Protein AF-A0A3B8IV07-F1 (afdb_monomer_lite)

Secondary structure (DSSP, 8-state):
-EEEEEEEE-SSSSTTHHHHHHHHHHHHHHHHHTT--EEEEE--SHHHHHHHHHHHHHTTEEEEEEEEES-EETTEEEEE-SSSEEE--HHHHHT----B-TT---

pLDDT: mean 94.33, std 5.31, range [56.97, 98.56]

Sequence (106 aa):
MTSIILIVYTTQYRKGGAQFRQVAETLAREKRSLGMAVRCVAVERKIALQTLLKQLKGDGQLLAEFHFVGHAGIYGPMWGSTEYPEQFSPYELRQLEFPWAIEAKA

Foldseek 3Di:
DAEAAEEEEEQAEDPCSVVLLVVQVVVQVVCVVVVGHYDYDYDAAPVSVLVVQVVCVVVVYAYQYYHYRDDADPQGDWHHHPVDIDDDDPVRVVVRDHRHDPNHDD

Radius of gyration: 13.69 Å; chains: 1; bounding box: 35×25×32 Å

Structure (mmCIF, N/CA/C/O backbone):
data_AF-A0A3B8IV07-F1
#
_entry.id   AF-A0A3B8IV07-F1
#
loop_
_atom_site.group_PDB
_atom_site.id
_atom_site.type_symbol
_atom_site.label_atom_id
_atom_site.label_alt_id
_atom_site.label_comp_id
_atom_site.label_asym_id
_atom_site.label_entity_id
_atom_site.label_seq_id
_atom_site.pdbx_PDB_ins_code
_atom_site.Cartn_x
_atom_site.Cartn_y
_atom_site.Cartn_z
_atom_site.occupancy
_atom_site.B_iso_or_equiv
_atom_site.auth_seq_id
_atom_site.auth_comp_id
_atom_site.auth_asym_id
_atom_site.auth_atom_id
_atom_site.pdbx_PDB_model_num
ATOM 1 N N . MET A 1 1 ? -16.320 8.989 11.593 1.00 75.25 1 MET A N 1
ATOM 2 C CA . MET A 1 1 ? -15.132 8.272 11.092 1.00 75.25 1 MET A CA 1
ATOM 3 C C . MET A 1 1 ? -15.603 6.955 10.520 1.00 75.25 1 MET A C 1
ATOM 5 O O . MET A 1 1 ? -16.453 6.329 11.142 1.00 75.25 1 MET A O 1
ATOM 9 N N . THR A 1 2 ? -15.110 6.578 9.344 1.00 89.81 2 THR A N 1
ATOM 10 C CA . THR A 1 2 ? -15.548 5.359 8.645 1.00 89.81 2 THR A CA 1
ATOM 11 C C . THR A 1 2 ? -14.367 4.412 8.514 1.00 89.81 2 THR A C 1
ATOM 13 O O . THR A 1 2 ? -13.350 4.800 7.937 1.00 89.81 2 THR A O 1
ATOM 16 N N . SER A 1 3 ? -14.500 3.192 9.031 1.00 94.62 3 SER A N 1
ATOM 17 C CA . SER A 1 3 ? -13.483 2.151 8.883 1.00 94.62 3 SER A CA 1
ATOM 18 C C . SER A 1 3 ? -13.551 1.534 7.486 1.00 94.62 3 SER A C 1
ATOM 20 O O . SER A 1 3 ? -14.627 1.168 7.008 1.00 94.62 3 SER A O 1
ATOM 22 N N . ILE A 1 4 ? -12.405 1.434 6.819 1.00 96.75 4 ILE A N 1
ATOM 23 C CA . ILE A 1 4 ? -12.274 0.894 5.466 1.00 96.75 4 ILE A CA 1
ATOM 24 C C . ILE A 1 4 ? -11.120 -0.105 5.379 1.00 96.75 4 ILE A C 1
ATOM 26 O O . ILE A 1 4 ? -10.163 -0.058 6.148 1.00 96.75 4 ILE A O 1
ATOM 30 N N . ILE A 1 5 ? -11.177 -0.970 4.375 1.00 97.44 5 ILE A N 1
ATOM 31 C CA . ILE A 1 5 ? -10.057 -1.801 3.941 1.00 97.44 5 ILE A CA 1
ATOM 32 C C . ILE A 1 5 ? -9.408 -1.133 2.735 1.00 97.44 5 ILE A C 1
ATOM 34 O O . ILE A 1 5 ? -10.078 -0.869 1.730 1.00 97.44 5 ILE A O 1
ATOM 38 N N . LEU A 1 6 ? -8.104 -0.875 2.820 1.00 97.62 6 LEU A N 1
ATOM 39 C CA . LEU A 1 6 ? -7.324 -0.351 1.706 1.00 97.62 6 LEU A CA 1
ATOM 40 C C . LEU A 1 6 ? -6.538 -1.482 1.043 1.00 97.62 6 LEU A C 1
ATOM 42 O O . LEU A 1 6 ? -5.686 -2.104 1.666 1.00 97.62 6 LEU A O 1
ATOM 46 N N . ILE A 1 7 ? -6.799 -1.713 -0.240 1.00 98.19 7 ILE A N 1
ATOM 47 C CA . ILE A 1 7 ? -6.043 -2.641 -1.082 1.00 98.19 7 ILE A CA 1
ATOM 48 C C . ILE A 1 7 ? -5.328 -1.812 -2.142 1.00 98.19 7 ILE A C 1
ATOM 50 O O . ILE A 1 7 ? -5.965 -1.129 -2.948 1.00 98.19 7 ILE A O 1
ATOM 54 N N . VAL A 1 8 ? -4.002 -1.864 -2.149 1.00 97.56 8 VAL A N 1
ATOM 55 C CA . VAL A 1 8 ? -3.175 -1.205 -3.158 1.00 97.56 8 VAL A CA 1
ATOM 56 C C . VAL A 1 8 ? -2.440 -2.241 -3.993 1.00 97.56 8 VAL A C 1
ATOM 58 O O . VAL A 1 8 ? -2.009 -3.275 -3.486 1.00 97.56 8 VAL A O 1
ATOM 61 N N . TYR A 1 9 ? -2.278 -1.961 -5.279 1.00 97.31 9 TYR A N 1
ATOM 62 C CA . TYR A 1 9 ? -1.483 -2.791 -6.178 1.00 97.31 9 TYR A CA 1
ATOM 63 C C . TYR A 1 9 ? -0.643 -1.931 -7.115 1.00 97.31 9 TYR A C 1
ATOM 65 O O . TYR A 1 9 ? -0.998 -0.788 -7.384 1.00 97.31 9 TYR A O 1
ATOM 73 N N . THR A 1 10 ? 0.458 -2.479 -7.623 1.00 95.38 10 THR A N 1
ATOM 74 C CA . THR A 1 10 ? 1.273 -1.835 -8.667 1.00 95.38 10 THR A CA 1
ATOM 75 C C . THR A 1 10 ? 1.216 -2.644 -9.953 1.00 95.38 10 THR A C 1
ATOM 77 O O . THR A 1 10 ? 1.137 -3.875 -9.935 1.00 95.38 10 THR A O 1
ATOM 80 N N . THR A 1 11 ? 1.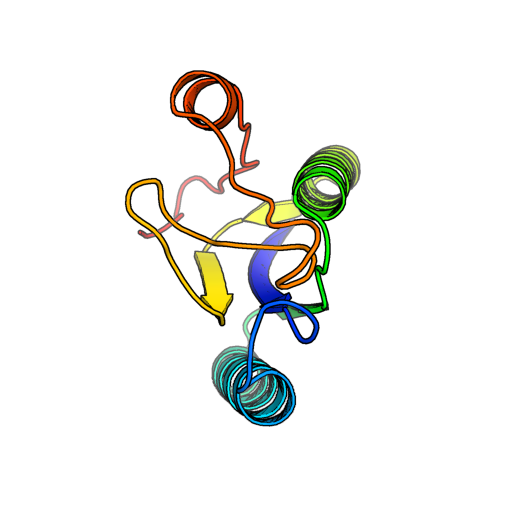255 -1.946 -11.082 1.00 93.94 11 THR A N 1
ATOM 81 C CA . THR A 1 11 ? 1.313 -2.542 -12.415 1.00 93.94 11 THR A CA 1
ATOM 82 C C . THR A 1 11 ? 2.636 -2.288 -13.135 1.00 93.94 11 THR A C 1
ATOM 84 O O . THR A 1 11 ? 2.916 -2.974 -14.117 1.00 93.94 11 THR A O 1
ATOM 87 N N . GLN A 1 12 ? 3.455 -1.348 -12.649 1.00 91.12 12 GLN A N 1
ATOM 88 C CA . GLN A 1 12 ? 4.649 -0.872 -13.356 1.00 91.12 12 GLN A CA 1
ATOM 89 C C . GLN A 1 12 ? 5.958 -1.536 -12.909 1.00 91.12 12 GLN A C 1
ATOM 91 O O . GLN A 1 12 ? 6.896 -1.648 -13.705 1.00 91.12 12 GLN A O 1
ATOM 96 N N . TYR A 1 13 ? 6.045 -2.005 -11.662 1.00 88.25 13 TYR A N 1
ATOM 97 C CA . TYR A 1 13 ? 7.288 -2.582 -11.165 1.00 88.25 13 TYR A CA 1
ATOM 98 C C . TYR A 1 13 ? 7.418 -4.061 -11.551 1.00 88.25 13 TYR A C 1
ATOM 100 O O . TYR A 1 13 ? 6.710 -4.916 -11.018 1.00 88.25 13 TYR A O 1
ATOM 108 N N . ARG A 1 14 ? 8.382 -4.367 -12.434 1.00 89.81 14 ARG A N 1
ATOM 109 C CA . ARG A 1 14 ? 8.660 -5.715 -12.978 1.00 89.81 14 ARG A CA 1
ATOM 110 C C . ARG A 1 14 ? 7.441 -6.353 -13.674 1.00 89.81 14 ARG A C 1
ATOM 112 O O . ARG A 1 14 ? 6.388 -5.755 -13.861 1.00 89.81 14 ARG A O 1
ATOM 119 N N . LYS A 1 15 ? 7.608 -7.601 -14.125 1.00 86.38 15 LYS A N 1
ATOM 120 C CA . LYS A 1 15 ? 6.520 -8.415 -14.691 1.00 86.38 15 LYS A CA 1
ATOM 121 C C . LYS A 1 15 ? 5.507 -8.778 -13.599 1.00 86.38 15 LYS A C 1
ATOM 123 O O . LYS A 1 15 ? 5.877 -8.888 -12.433 1.00 86.38 15 LYS A O 1
ATOM 128 N N . GLY A 1 16 ? 4.259 -9.034 -13.985 1.00 84.25 16 GLY A N 1
ATOM 129 C CA . GLY A 1 16 ? 3.206 -9.484 -13.063 1.00 84.25 16 GLY A CA 1
ATOM 130 C C . GLY A 1 16 ? 2.093 -8.465 -12.803 1.00 84.25 16 GLY A C 1
ATOM 131 O O . GLY A 1 16 ? 1.101 -8.812 -12.173 1.00 84.25 16 GLY A O 1
ATOM 13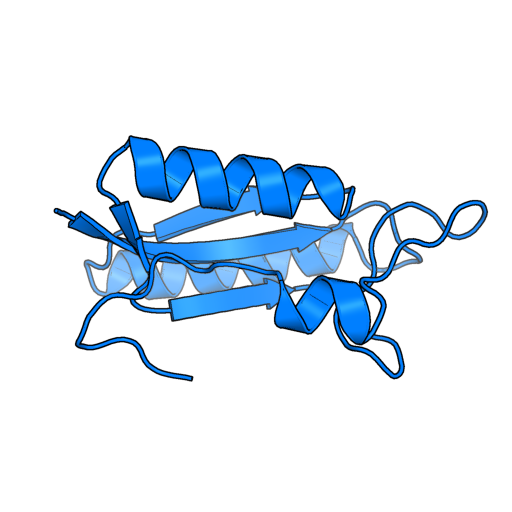2 N N . GLY A 1 17 ? 2.213 -7.230 -13.307 1.00 85.06 17 GLY A N 1
ATOM 133 C CA . GLY A 1 17 ? 1.255 -6.151 -13.036 1.00 85.06 17 GLY A CA 1
ATOM 134 C C . GLY A 1 17 ? -0.208 -6.493 -13.344 1.00 85.06 17 GLY A C 1
ATOM 135 O O . GLY A 1 17 ? -1.095 -6.224 -12.535 1.00 85.06 17 GLY A O 1
ATOM 136 N N . ALA A 1 18 ? -0.468 -7.147 -14.480 1.00 88.06 18 ALA A N 1
ATOM 137 C CA . ALA A 1 18 ? -1.818 -7.581 -14.844 1.0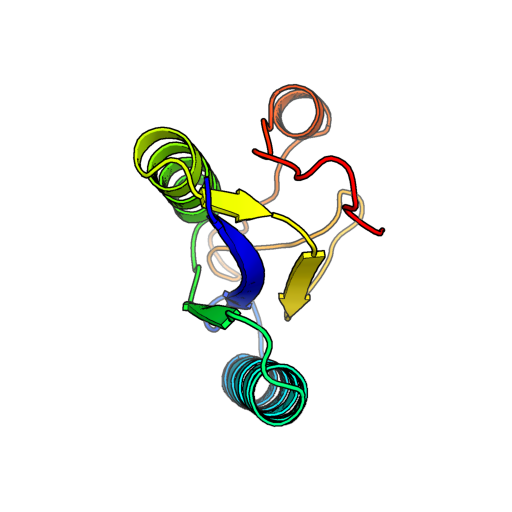0 88.06 18 ALA A CA 1
ATOM 138 C C . ALA A 1 18 ? -2.381 -8.613 -13.850 1.00 88.06 18 ALA A C 1
ATOM 140 O O . ALA A 1 18 ? -3.548 -8.531 -13.470 1.00 88.06 18 ALA A O 1
ATOM 141 N N . GLN A 1 19 ? -1.549 -9.549 -13.386 1.00 94.88 19 GLN A N 1
ATOM 142 C CA . GLN A 1 19 ? -1.922 -10.539 -12.379 1.00 94.88 19 GLN A CA 1
ATOM 143 C C . GLN A 1 19 ? -2.155 -9.887 -11.010 1.00 94.88 19 GLN A C 1
ATOM 145 O O . GLN A 1 19 ? -3.138 -10.206 -10.348 1.00 94.88 19 GLN A O 1
ATOM 150 N N . PHE A 1 20 ? -1.315 -8.930 -10.598 1.00 96.06 20 PHE A N 1
ATOM 151 C CA . PHE A 1 20 ? -1.490 -8.211 -9.331 1.00 96.06 20 PHE A CA 1
ATOM 152 C C . PHE A 1 20 ? -2.804 -7.440 -9.281 1.00 96.06 20 PHE A C 1
ATOM 154 O O . PHE A 1 20 ? -3.514 -7.505 -8.279 1.00 96.06 20 PHE A O 1
ATOM 161 N N . ARG A 1 21 ? -3.180 -6.786 -10.386 1.00 96.75 21 ARG A N 1
ATOM 162 C CA . ARG A 1 21 ? -4.495 -6.155 -10.509 1.00 96.75 21 ARG A CA 1
ATOM 163 C C . ARG A 1 21 ? -5.628 -7.164 -10.309 1.00 96.75 21 ARG A C 1
ATOM 165 O O . ARG A 1 21 ? -6.533 -6.901 -9.526 1.00 96.75 21 ARG A O 1
ATOM 172 N N . GLN A 1 22 ? -5.571 -8.318 -10.975 1.00 97.31 22 GLN A N 1
ATOM 173 C CA . GLN A 1 22 ? -6.607 -9.351 -10.848 1.00 97.31 22 GLN A CA 1
ATOM 174 C C . GLN A 1 22 ? -6.720 -9.892 -9.418 1.00 97.31 22 GLN A C 1
ATOM 176 O O . GLN A 1 22 ? -7.831 -10.074 -8.916 1.00 97.31 22 GLN A O 1
ATOM 181 N N . VAL A 1 23 ? -5.589 -10.118 -8.746 1.00 97.75 23 VAL A N 1
ATOM 182 C CA . VAL A 1 23 ? -5.553 -10.552 -7.342 1.00 97.75 23 VAL A CA 1
ATOM 183 C C . VAL A 1 23 ? -6.169 -9.486 -6.436 1.00 97.75 23 VAL A C 1
ATOM 185 O O . VAL A 1 23 ? -7.060 -9.799 -5.650 1.00 97.75 23 VAL A O 1
ATOM 188 N N . ALA A 1 24 ? -5.766 -8.221 -6.585 1.00 98.12 24 ALA A N 1
ATOM 189 C CA . ALA A 1 24 ? -6.298 -7.116 -5.791 1.00 98.12 24 ALA A CA 1
ATOM 190 C C . ALA A 1 24 ? -7.809 -6.922 -5.997 1.00 98.12 24 ALA A C 1
ATOM 192 O O . ALA A 1 24 ? -8.553 -6.762 -5.031 1.00 98.12 24 ALA A O 1
ATOM 193 N N . GLU A 1 25 ? -8.284 -6.992 -7.243 1.00 98.12 25 GLU A N 1
ATOM 194 C CA . GLU A 1 25 ? -9.710 -6.908 -7.565 1.00 98.12 25 GLU A CA 1
ATOM 195 C C . GLU A 1 25 ? -10.498 -8.101 -7.009 1.00 98.12 25 GLU A C 1
ATOM 197 O O . GLU A 1 25 ? -11.628 -7.926 -6.550 1.00 98.12 25 GLU A O 1
ATOM 202 N N . THR A 1 26 ? -9.912 -9.301 -7.008 1.00 98.44 26 THR A N 1
ATOM 203 C CA . THR A 1 26 ? -10.534 -10.500 -6.425 1.00 98.44 26 THR A CA 1
ATOM 204 C C . THR A 1 26 ? -10.668 -10.363 -4.914 1.00 98.44 26 THR A C 1
ATOM 206 O O . THR A 1 26 ? -11.786 -10.453 -4.409 1.00 98.44 26 THR A O 1
ATOM 209 N N . LEU A 1 27 ? -9.585 -10.009 -4.218 1.00 98.12 27 LEU A N 1
ATOM 210 C CA . LEU A 1 27 ? -9.606 -9.737 -2.780 1.00 98.12 27 LEU A CA 1
ATOM 211 C C . LEU A 1 27 ? -10.618 -8.633 -2.434 1.00 98.12 27 LEU A C 1
ATOM 213 O O . LEU A 1 27 ? -11.377 -8.741 -1.471 1.00 98.12 27 LEU A O 1
ATOM 217 N N . ALA A 1 28 ? -10.685 -7.580 -3.253 1.00 98.44 28 ALA A N 1
ATOM 218 C CA . ALA A 1 28 ? -11.647 -6.507 -3.057 1.00 98.44 28 ALA A CA 1
ATOM 219 C C . ALA A 1 28 ? -13.097 -6.985 -3.203 1.00 98.44 28 ALA A C 1
ATOM 221 O O . ALA A 1 28 ? -13.956 -6.558 -2.431 1.00 98.44 28 ALA A O 1
ATOM 222 N N . ARG A 1 29 ? -13.392 -7.858 -4.176 1.00 98.56 29 ARG A N 1
ATOM 223 C CA . ARG A 1 29 ? -14.727 -8.456 -4.336 1.00 98.56 29 ARG A CA 1
ATOM 224 C C . ARG A 1 29 ? -15.096 -9.332 -3.145 1.00 98.56 29 ARG A C 1
ATOM 226 O O . ARG A 1 29 ? -16.202 -9.187 -2.634 1.00 98.56 29 ARG A O 1
ATOM 233 N N . GLU A 1 30 ? -14.182 -10.178 -2.679 1.00 98.25 30 GLU A N 1
ATOM 234 C CA . GLU A 1 30 ? -14.405 -11.043 -1.515 1.00 98.25 30 GLU A CA 1
ATOM 235 C C . GLU A 1 30 ? -14.732 -10.212 -0.272 1.00 98.25 30 GLU A C 1
ATOM 237 O O . GLU A 1 30 ? -15.781 -10.396 0.343 1.00 98.25 30 GLU A O 1
ATOM 242 N N . LYS A 1 31 ? -13.912 -9.204 0.041 1.00 97.38 31 LYS A N 1
ATOM 243 C CA . LYS A 1 31 ? -14.151 -8.321 1.190 1.00 97.38 31 LYS A CA 1
ATOM 244 C C . LYS A 1 31 ? -15.471 -7.547 1.070 1.00 97.38 31 LYS A C 1
ATOM 246 O O . LYS A 1 31 ? -16.214 -7.453 2.044 1.00 97.38 31 LYS A O 1
ATOM 251 N N . ARG A 1 32 ? -15.814 -7.053 -0.127 1.00 97.94 32 ARG A N 1
ATOM 252 C CA . ARG A 1 32 ? -17.106 -6.383 -0.380 1.00 97.94 32 ARG A CA 1
ATOM 253 C C . ARG A 1 32 ? -18.300 -7.323 -0.226 1.00 97.94 32 ARG A C 1
ATOM 255 O O . ARG A 1 32 ? -19.322 -6.889 0.294 1.00 97.94 32 ARG A O 1
ATOM 262 N N . SER A 1 33 ? -18.187 -8.592 -0.632 1.00 98.00 33 SER A N 1
ATOM 263 C CA . SER A 1 33 ? -19.271 -9.578 -0.464 1.00 98.00 33 SER A CA 1
ATOM 264 C C . SER A 1 33 ? -19.600 -9.874 1.001 1.00 98.00 33 SER A C 1
ATOM 266 O O . SER A 1 33 ? -20.721 -10.257 1.312 1.00 98.00 33 SER A O 1
ATOM 268 N N . LEU A 1 34 ? -18.654 -9.612 1.905 1.00 96.81 34 LEU A N 1
ATOM 269 C CA . LEU A 1 34 ? -18.843 -9.686 3.353 1.00 96.81 34 LEU A CA 1
ATOM 270 C C . LEU A 1 34 ? -19.390 -8.372 3.951 1.00 96.81 34 LEU A C 1
ATOM 272 O O . LEU A 1 34 ? -19.418 -8.216 5.168 1.00 96.81 34 LEU A O 1
ATOM 276 N N . GLY A 1 35 ? -19.795 -7.409 3.115 1.00 95.94 35 GLY A N 1
ATOM 277 C CA . GLY A 1 35 ? -20.357 -6.122 3.538 1.00 95.94 35 GLY A CA 1
ATOM 278 C C . GLY A 1 35 ? -19.324 -5.083 3.985 1.00 95.94 35 GLY A C 1
ATOM 279 O O . GLY A 1 35 ? -19.701 -4.042 4.519 1.00 95.94 35 GLY A O 1
ATOM 280 N N . MET A 1 36 ? -18.028 -5.330 3.777 1.00 95.81 36 MET A N 1
ATOM 281 C CA . MET A 1 36 ? -16.972 -4.406 4.199 1.00 95.81 36 MET A CA 1
ATOM 282 C C . MET A 1 36 ? -16.796 -3.246 3.210 1.00 95.81 36 MET A C 1
ATOM 284 O O . MET A 1 36 ? -16.893 -3.417 1.991 1.00 95.81 36 MET A O 1
ATOM 288 N N . ALA A 1 37 ? -16.466 -2.059 3.726 1.00 96.44 37 ALA A N 1
ATOM 289 C CA . ALA A 1 37 ? -16.100 -0.910 2.904 1.00 96.44 37 ALA A CA 1
ATOM 290 C C . ALA A 1 37 ? -14.666 -1.075 2.374 1.00 96.44 37 ALA A C 1
ATOM 292 O O . ALA A 1 37 ? -13.715 -1.125 3.151 1.00 96.44 37 ALA A O 1
ATOM 293 N N . VAL A 1 38 ? -14.496 -1.157 1.049 1.00 97.69 38 VAL A N 1
ATOM 294 C CA . VAL A 1 38 ? -13.197 -1.470 0.425 1.00 97.69 38 VAL A CA 1
ATOM 295 C C . VAL A 1 38 ? -12.807 -0.443 -0.630 1.00 97.69 38 VAL A C 1
ATOM 297 O O . VAL A 1 38 ? -13.492 -0.290 -1.651 1.00 97.69 38 VAL A O 1
ATOM 300 N N . ARG A 1 39 ? -11.632 0.166 -0.450 1.00 97.62 39 ARG A N 1
ATOM 301 C CA . ARG A 1 39 ? -10.958 0.997 -1.452 1.00 97.62 39 ARG A CA 1
ATOM 302 C C . ARG A 1 39 ? -9.837 0.182 -2.097 1.00 97.62 39 ARG A C 1
ATOM 304 O O . ARG A 1 39 ? -8.863 -0.156 -1.439 1.00 97.62 39 ARG A O 1
ATOM 311 N N . CYS A 1 40 ? -9.984 -0.138 -3.381 1.00 98.25 40 CYS A N 1
ATOM 312 C CA . CYS A 1 40 ? -8.989 -0.878 -4.161 1.00 98.25 40 CYS A CA 1
ATOM 313 C C . CYS A 1 40 ? -8.428 0.036 -5.250 1.00 98.25 40 CYS A C 1
ATOM 315 O O . CYS A 1 40 ? -9.199 0.483 -6.100 1.00 98.25 40 CYS A O 1
ATOM 317 N N . VAL A 1 41 ? -7.129 0.340 -5.223 1.00 97.81 41 VAL A N 1
ATOM 318 C CA . VAL A 1 41 ? -6.527 1.352 -6.109 1.00 97.81 41 VAL A CA 1
ATOM 319 C C . VAL A 1 41 ? -5.143 0.945 -6.610 1.00 97.81 41 VAL A C 1
ATOM 321 O O . VAL A 1 41 ? -4.355 0.346 -5.881 1.00 97.81 41 VAL A O 1
ATOM 324 N N . ALA A 1 42 ? -4.840 1.307 -7.857 1.00 97.25 42 ALA A N 1
ATOM 325 C CA . ALA A 1 42 ? -3.485 1.217 -8.385 1.00 97.25 42 ALA A CA 1
ATOM 326 C C . ALA A 1 42 ? -2.612 2.319 -7.764 1.00 97.25 42 ALA A C 1
ATOM 328 O O . ALA A 1 42 ? -3.020 3.481 -7.698 1.00 97.25 42 ALA A O 1
ATOM 329 N N . VAL A 1 43 ? -1.410 1.961 -7.324 1.00 97.19 43 VAL A N 1
ATOM 330 C CA . VAL A 1 43 ? -0.401 2.864 -6.771 1.00 97.19 43 VAL A CA 1
ATOM 331 C C . VAL A 1 43 ? 0.933 2.510 -7.408 1.00 97.19 43 VAL A C 1
ATOM 333 O O . VAL A 1 43 ? 1.499 1.460 -7.129 1.00 97.19 43 VAL A O 1
ATOM 336 N N . GLU A 1 44 ? 1.441 3.399 -8.258 1.00 96.25 44 GLU A N 1
ATOM 337 C CA . GLU A 1 44 ? 2.642 3.125 -9.065 1.00 96.25 44 GLU A CA 1
ATOM 338 C C . GLU A 1 44 ? 3.909 3.783 -8.524 1.00 96.25 44 GLU A C 1
ATOM 340 O O . GLU A 1 44 ? 5.010 3.483 -8.970 1.00 96.25 44 GLU A O 1
ATOM 345 N N . ARG A 1 45 ? 3.771 4.682 -7.549 1.00 96.38 45 ARG A N 1
ATOM 346 C CA . ARG A 1 45 ? 4.876 5.423 -6.934 1.00 96.38 45 ARG A CA 1
ATOM 347 C C . ARG A 1 45 ? 4.713 5.398 -5.424 1.00 96.38 45 ARG A C 1
ATOM 349 O O . ARG A 1 45 ? 3.588 5.517 -4.932 1.00 96.38 45 ARG A O 1
ATOM 356 N N . LYS A 1 46 ? 5.815 5.360 -4.675 1.00 95.12 46 LYS A N 1
ATOM 357 C CA . LYS A 1 46 ? 5.746 5.369 -3.203 1.00 95.12 46 LYS A CA 1
ATOM 358 C C . LYS A 1 46 ? 5.116 6.658 -2.659 1.00 95.12 46 LYS A C 1
ATOM 360 O O . LYS A 1 46 ? 4.334 6.621 -1.711 1.00 95.12 46 LYS A O 1
ATOM 365 N N . ILE A 1 47 ? 5.370 7.795 -3.318 1.00 95.88 47 ILE A N 1
ATOM 366 C CA . ILE A 1 47 ? 4.778 9.094 -2.953 1.00 95.88 47 ILE A CA 1
ATOM 367 C C . ILE A 1 47 ? 3.254 9.098 -3.124 1.00 95.88 47 ILE A C 1
ATOM 369 O O . ILE A 1 47 ? 2.546 9.741 -2.355 1.00 95.88 47 ILE A O 1
ATOM 373 N N . ALA A 1 48 ? 2.727 8.333 -4.086 1.00 96.81 48 ALA A N 1
ATOM 374 C CA . ALA A 1 48 ? 1.288 8.225 -4.291 1.00 96.81 48 ALA A CA 1
ATOM 375 C C . ALA A 1 48 ? 0.609 7.483 -3.129 1.00 96.81 48 ALA A C 1
ATOM 377 O O . ALA A 1 48 ? -0.492 7.867 -2.739 1.00 96.81 48 ALA A O 1
ATOM 378 N N . LEU A 1 49 ? 1.281 6.500 -2.508 1.00 96.69 49 LEU A N 1
ATOM 379 C CA . LEU A 1 49 ? 0.783 5.886 -1.274 1.00 96.69 49 LEU A CA 1
ATOM 380 C C . LEU A 1 49 ? 0.727 6.906 -0.130 1.00 96.69 49 LEU A C 1
ATOM 382 O O . LEU A 1 49 ? -0.282 6.988 0.563 1.00 96.69 49 LEU A O 1
ATOM 386 N N . GLN A 1 50 ? 1.771 7.718 0.051 1.00 96.44 50 GLN A N 1
ATOM 387 C CA . GLN A 1 50 ? 1.786 8.748 1.098 1.00 96.44 50 GLN A CA 1
ATOM 388 C C . GLN A 1 50 ? 0.662 9.773 0.908 1.00 96.44 50 GLN A C 1
ATOM 390 O O . GLN A 1 50 ? -0.028 10.120 1.867 1.00 96.44 50 GLN A O 1
ATOM 395 N N . THR A 1 51 ? 0.450 10.236 -0.325 1.00 97.06 51 THR A N 1
ATOM 396 C CA . THR A 1 51 ? -0.654 11.144 -0.661 1.00 97.06 51 THR A CA 1
ATOM 397 C C . THR A 1 51 ? -2.008 10.501 -0.380 1.00 97.06 51 THR A C 1
ATOM 399 O O . THR A 1 51 ? -2.870 11.140 0.218 1.00 97.06 51 THR A O 1
ATOM 402 N N . LEU A 1 52 ? -2.181 9.227 -0.741 1.00 97.31 52 LEU A N 1
ATOM 403 C CA . LEU A 1 52 ? -3.406 8.482 -0.474 1.00 97.31 52 LEU A CA 1
ATOM 404 C C . LEU A 1 52 ? -3.690 8.364 1.029 1.00 97.31 52 LEU A C 1
ATOM 406 O O . LEU A 1 52 ? -4.804 8.646 1.454 1.00 97.31 52 LEU A O 1
ATOM 410 N N . LEU A 1 53 ? -2.698 8.001 1.845 1.00 96.88 53 LEU A N 1
ATOM 411 C CA . LEU A 1 53 ? -2.864 7.894 3.300 1.00 96.88 53 LEU A CA 1
ATOM 412 C C . LEU A 1 53 ? -3.213 9.246 3.939 1.00 96.88 53 LEU A C 1
ATOM 414 O O . LEU A 1 53 ? -4.101 9.315 4.790 1.00 96.88 53 LEU A O 1
ATOM 418 N N . LYS A 1 54 ? -2.573 10.334 3.487 1.00 96.69 54 LYS A N 1
ATOM 419 C CA . LYS A 1 54 ? -2.908 11.702 3.918 1.00 96.69 54 LYS A CA 1
ATOM 420 C C . LYS A 1 54 ? -4.337 12.083 3.542 1.00 96.69 54 LYS A C 1
ATOM 422 O O . LYS A 1 54 ? -5.037 12.657 4.370 1.00 96.69 54 LYS A O 1
ATOM 427 N N . GLN A 1 55 ? -4.769 11.742 2.328 1.00 96.69 55 GLN A N 1
ATOM 428 C CA . GLN A 1 55 ? -6.140 11.973 1.883 1.00 96.69 55 GLN A CA 1
ATOM 429 C C . GLN A 1 55 ? -7.135 11.220 2.775 1.00 96.69 55 GLN A C 1
ATOM 431 O O . GLN A 1 55 ? -8.054 11.833 3.299 1.00 96.69 55 GLN A O 1
ATOM 436 N N . LEU A 1 56 ? -6.917 9.922 3.016 1.00 96.06 56 LEU A N 1
ATOM 437 C CA . LEU A 1 56 ? -7.785 9.115 3.881 1.00 96.06 56 LEU A CA 1
ATOM 438 C C . LEU A 1 56 ? -7.920 9.716 5.284 1.00 96.06 56 LEU A C 1
ATOM 440 O O . LEU A 1 56 ? -9.030 9.844 5.799 1.00 96.06 56 LEU A O 1
ATOM 444 N N . LYS A 1 57 ? -6.796 10.144 5.871 1.00 95.12 57 LYS A N 1
ATOM 445 C CA . LYS A 1 57 ? -6.772 10.828 7.168 1.00 95.12 57 LYS A CA 1
ATOM 446 C C . LYS A 1 57 ? -7.580 12.132 7.136 1.00 95.12 57 LYS A C 1
ATOM 448 O O . LYS A 1 57 ? -8.357 12.374 8.056 1.00 95.12 57 LYS A O 1
ATOM 453 N N . GLY A 1 58 ? -7.423 12.944 6.087 1.00 95.69 58 GLY A N 1
ATOM 454 C CA . GLY A 1 58 ? -8.177 14.188 5.888 1.00 95.69 58 GLY A CA 1
ATOM 455 C C . GLY A 1 58 ? -9.683 13.969 5.708 1.00 95.69 58 GLY A C 1
ATOM 456 O O . GLY A 1 58 ? -10.478 14.732 6.248 1.00 95.69 58 GLY A O 1
ATOM 457 N N . ASP A 1 59 ? -10.066 12.879 5.044 1.00 95.56 59 ASP A N 1
ATOM 458 C CA . ASP A 1 59 ? -11.459 12.486 4.804 1.00 95.56 59 ASP A CA 1
ATOM 459 C C . ASP A 1 59 ? -12.106 11.796 6.031 1.00 95.56 59 ASP A C 1
ATOM 461 O O . ASP A 1 59 ? -13.257 11.358 5.979 1.00 95.56 59 ASP A O 1
ATOM 465 N N . GLY A 1 60 ? -11.378 11.655 7.148 1.00 95.56 60 GLY A N 1
ATOM 466 C CA . GLY A 1 60 ? -11.858 10.970 8.354 1.00 95.56 60 GLY A CA 1
ATOM 467 C C . GLY A 1 60 ? -12.082 9.463 8.162 1.00 95.56 60 GLY A C 1
ATOM 468 O O . GLY A 1 60 ? -12.879 8.855 8.892 1.00 95.56 60 GLY A O 1
ATOM 469 N N . GLN A 1 61 ? -11.410 8.869 7.172 1.00 96.12 61 GLN A N 1
ATOM 470 C CA . GLN A 1 61 ? -11.416 7.436 6.893 1.00 96.12 61 GLN A CA 1
ATOM 471 C C . GLN A 1 61 ? -10.276 6.761 7.657 1.00 96.12 61 GLN A C 1
ATOM 473 O O . GLN A 1 61 ? -9.118 7.168 7.555 1.00 96.12 61 GLN A O 1
ATOM 478 N N . LEU A 1 62 ? -10.613 5.718 8.413 1.00 97.00 62 LEU A N 1
ATOM 479 C CA . LEU A 1 62 ? -9.652 4.932 9.177 1.00 97.00 62 LEU A CA 1
ATOM 480 C C . LEU A 1 62 ? -9.461 3.557 8.536 1.00 97.00 62 LEU A C 1
ATOM 482 O O . LEU A 1 62 ? -10.391 2.989 7.970 1.00 97.00 62 LEU A O 1
ATOM 486 N N . LEU A 1 63 ? -8.253 3.015 8.610 1.00 96.62 63 LEU A N 1
ATOM 487 C CA . LEU A 1 63 ? -7.901 1.721 8.046 1.00 96.62 63 LEU A CA 1
ATOM 488 C C . LEU A 1 63 ? -8.165 0.613 9.064 1.00 96.62 63 LEU A C 1
ATOM 490 O O . LEU A 1 63 ? -7.523 0.573 10.108 1.00 96.62 63 LEU A O 1
ATOM 494 N N . ALA A 1 64 ? -9.070 -0.304 8.739 1.00 96.44 64 ALA A N 1
ATOM 495 C CA . ALA A 1 64 ? -9.221 -1.570 9.454 1.00 96.44 64 ALA A CA 1
ATOM 496 C C . ALA A 1 64 ? -8.195 -2.611 8.973 1.00 96.44 64 ALA A C 1
ATOM 498 O O . ALA A 1 64 ? -7.707 -3.417 9.760 1.00 96.44 64 ALA A O 1
ATOM 499 N N . GLU A 1 65 ? -7.849 -2.577 7.682 1.00 96.69 65 GLU A N 1
ATOM 500 C CA . GLU A 1 65 ? -6.842 -3.447 7.071 1.00 96.69 65 GLU A CA 1
ATOM 501 C C . GLU A 1 65 ? -6.107 -2.701 5.942 1.00 96.69 65 GLU A C 1
ATOM 503 O O . GLU A 1 65 ? -6.689 -1.846 5.258 1.00 96.69 65 GLU A O 1
ATOM 508 N N . PHE A 1 66 ? -4.846 -3.069 5.707 1.00 96.38 66 PHE A N 1
ATOM 509 C CA . PHE A 1 66 ? -4.045 -2.619 4.568 1.00 96.38 66 PHE A CA 1
ATOM 510 C C . PHE A 1 66 ? -3.439 -3.820 3.848 1.00 96.38 66 PHE A C 1
ATOM 512 O O . PHE A 1 66 ? -2.704 -4.600 4.444 1.00 96.38 66 PHE A O 1
ATOM 519 N N . HIS A 1 67 ? -3.693 -3.924 2.547 1.00 96.62 67 HIS A N 1
ATOM 520 C CA . HIS A 1 67 ? -3.150 -4.976 1.695 1.00 96.62 67 HIS A CA 1
ATOM 521 C C . HIS A 1 67 ? -2.332 -4.359 0.572 1.00 96.62 67 HIS A C 1
ATOM 523 O O . HIS A 1 67 ? -2.818 -3.480 -0.141 1.00 96.62 67 HIS A O 1
ATOM 529 N N . PHE A 1 68 ? -1.115 -4.857 0.374 1.00 96.25 68 PHE A N 1
ATOM 530 C CA . PHE A 1 68 ? -0.297 -4.541 -0.791 1.00 96.25 68 PHE A CA 1
ATOM 531 C C . PHE A 1 68 ? -0.173 -5.773 -1.689 1.00 96.25 68 PHE A C 1
ATOM 533 O O . PHE A 1 68 ? 0.205 -6.847 -1.227 1.00 96.25 68 PHE A O 1
ATOM 540 N N . VAL A 1 69 ? -0.451 -5.602 -2.982 1.00 97.06 69 VAL A N 1
ATOM 541 C CA . VAL A 1 69 ? -0.309 -6.644 -4.002 1.00 97.06 69 VAL A CA 1
ATOM 542 C C . VAL A 1 69 ? 0.723 -6.204 -5.038 1.00 97.06 69 VAL A C 1
ATOM 544 O O . VAL A 1 69 ? 0.478 -5.325 -5.865 1.00 97.06 69 VAL A O 1
ATOM 547 N N . GLY A 1 70 ? 1.897 -6.823 -4.997 1.00 95.62 70 GLY A N 1
ATOM 548 C CA . GLY A 1 70 ? 3.000 -6.509 -5.894 1.00 95.62 70 GLY A CA 1
ATOM 549 C C . GLY A 1 70 ? 4.288 -7.192 -5.460 1.00 95.62 70 GLY A C 1
ATOM 550 O O . GLY A 1 70 ? 4.277 -8.120 -4.653 1.00 95.62 70 GLY A O 1
ATOM 551 N N . HIS A 1 71 ? 5.416 -6.711 -5.976 1.00 95.94 71 HIS A N 1
ATOM 552 C CA . HIS A 1 71 ? 6.726 -7.198 -5.542 1.00 95.94 71 HIS A CA 1
ATOM 553 C C . HIS A 1 71 ? 7.152 -6.556 -4.225 1.00 95.94 71 HIS A C 1
ATOM 555 O O . HIS A 1 71 ? 6.872 -5.385 -3.972 1.00 95.94 71 HIS A O 1
ATOM 561 N N . ALA A 1 72 ? 7.915 -7.307 -3.438 1.00 92.88 72 ALA A N 1
ATOM 562 C CA . ALA A 1 72 ? 8.589 -6.811 -2.250 1.00 92.88 72 ALA A CA 1
ATOM 563 C C . ALA A 1 72 ? 10.102 -7.045 -2.360 1.00 92.88 72 ALA A C 1
ATOM 565 O O . ALA A 1 72 ? 10.555 -8.070 -2.872 1.00 92.88 72 ALA A O 1
ATOM 566 N N . GLY A 1 73 ? 10.877 -6.069 -1.897 1.00 90.75 73 GLY A N 1
ATOM 567 C CA . GLY A 1 73 ? 12.306 -6.198 -1.639 1.00 90.75 73 GLY A CA 1
ATOM 568 C C . GLY A 1 73 ? 12.575 -6.377 -0.145 1.00 90.75 73 GLY A C 1
ATOM 569 O O . GLY A 1 73 ? 11.659 -6.590 0.647 1.00 90.75 73 GLY A O 1
ATOM 570 N N . ILE A 1 74 ? 13.835 -6.215 0.257 1.00 92.06 74 ILE A N 1
ATOM 571 C CA . ILE A 1 74 ? 14.268 -6.399 1.653 1.00 92.06 74 ILE A CA 1
ATOM 572 C C . ILE A 1 74 ? 13.554 -5.467 2.648 1.00 92.06 74 ILE A C 1
ATOM 574 O O . ILE A 1 74 ? 13.300 -5.865 3.780 1.00 92.06 74 ILE A O 1
ATOM 578 N N . TYR A 1 75 ? 13.183 -4.255 2.222 1.00 89.69 75 TYR A N 1
ATOM 579 C CA . TYR A 1 75 ? 12.463 -3.279 3.047 1.00 89.69 75 TYR A CA 1
ATOM 580 C C . TYR A 1 75 ? 10.953 -3.234 2.762 1.00 89.69 75 TYR A C 1
ATOM 582 O O . TYR A 1 75 ? 10.287 -2.260 3.099 1.00 89.69 75 TYR A O 1
ATOM 590 N N . GLY A 1 76 ? 10.395 -4.279 2.143 1.00 91.81 76 GLY A N 1
ATOM 591 C CA . GLY A 1 76 ? 8.960 -4.388 1.889 1.00 91.81 76 GLY A CA 1
ATOM 592 C C . GLY A 1 76 ? 8.549 -3.976 0.470 1.00 91.81 76 GLY A C 1
ATOM 593 O O . GLY A 1 76 ? 9.312 -4.210 -0.470 1.00 91.81 76 GLY A O 1
ATOM 594 N N . PRO A 1 77 ? 7.341 -3.421 0.278 1.00 94.56 77 PRO A N 1
ATOM 595 C CA . PRO A 1 77 ? 6.765 -3.181 -1.045 1.00 94.56 77 PRO A CA 1
ATOM 596 C C . PRO A 1 77 ? 7.644 -2.346 -1.989 1.00 94.56 77 PRO A C 1
ATOM 598 O O . PRO A 1 77 ? 8.331 -1.421 -1.556 1.00 94.56 77 PRO A O 1
ATOM 601 N N . MET A 1 78 ? 7.603 -2.672 -3.281 1.00 95.75 78 MET A N 1
ATOM 602 C CA . MET A 1 78 ? 8.337 -1.988 -4.349 1.00 95.75 78 MET A CA 1
ATOM 603 C C . MET A 1 78 ? 7.373 -1.294 -5.319 1.00 95.75 78 MET A C 1
ATOM 605 O O . MET A 1 78 ? 6.324 -1.842 -5.659 1.00 95.75 78 MET A O 1
ATOM 609 N N . TRP A 1 79 ? 7.770 -0.121 -5.806 1.00 95.88 79 TRP A N 1
ATOM 610 C CA . TRP A 1 79 ? 7.037 0.717 -6.761 1.00 95.88 79 TRP A CA 1
ATOM 611 C C . TRP A 1 79 ? 7.949 1.198 -7.897 1.00 95.88 79 TRP A C 1
ATOM 613 O O . TRP A 1 79 ? 9.137 0.872 -7.945 1.00 95.88 79 TRP A O 1
ATOM 623 N N . GLY A 1 80 ? 7.399 2.013 -8.797 1.00 94.25 80 GLY A N 1
ATOM 624 C CA . GLY A 1 80 ? 8.108 2.593 -9.929 1.00 94.25 80 GLY A CA 1
ATOM 625 C C . GLY A 1 80 ? 8.260 1.595 -11.071 1.00 94.25 80 GLY A C 1
ATOM 626 O O . GLY A 1 80 ? 7.367 0.792 -11.332 1.00 94.25 80 GLY A O 1
ATOM 627 N N . SER A 1 81 ? 9.404 1.641 -11.747 1.00 93.44 81 SER A N 1
ATOM 628 C CA . SER A 1 81 ? 9.747 0.726 -12.839 1.00 93.44 81 SER A CA 1
ATOM 629 C C . SER A 1 81 ? 11.034 -0.036 -12.528 1.00 93.44 81 SER A C 1
ATOM 631 O O . SER A 1 81 ? 11.677 0.172 -11.501 1.00 93.44 81 SER A O 1
ATOM 633 N N . THR A 1 82 ? 11.440 -0.946 -13.413 1.00 90.19 82 THR A N 1
ATOM 634 C CA . THR A 1 82 ? 12.746 -1.609 -13.291 1.00 90.19 82 THR A CA 1
ATOM 635 C C . THR A 1 82 ? 13.922 -0.659 -13.498 1.00 90.19 82 THR A C 1
ATOM 637 O O . THR A 1 82 ? 14.985 -0.903 -12.939 1.00 90.19 82 THR A O 1
ATOM 640 N N . GLU A 1 83 ? 13.738 0.405 -14.280 1.00 94.25 83 GLU A N 1
ATOM 641 C CA . GLU A 1 83 ? 14.761 1.431 -14.530 1.00 94.25 83 GLU A CA 1
ATOM 642 C C . GLU A 1 83 ? 14.848 2.416 -13.360 1.00 94.25 83 GLU A C 1
ATOM 644 O O . GLU A 1 83 ? 15.933 2.862 -12.999 1.00 94.25 83 GLU A O 1
ATOM 649 N N . TYR A 1 84 ? 13.703 2.703 -12.734 1.00 93.38 84 TYR A N 1
ATOM 650 C CA . TYR A 1 84 ? 13.579 3.608 -11.595 1.00 93.38 84 TYR A CA 1
ATOM 651 C C . TYR A 1 84 ? 12.826 2.915 -10.450 1.00 93.38 84 TYR A C 1
ATOM 653 O O . TYR A 1 84 ? 11.647 3.210 -10.219 1.00 93.38 84 TYR A O 1
ATOM 661 N N . PRO A 1 85 ? 13.480 1.961 -9.753 1.00 94.12 85 PRO A N 1
ATOM 662 C CA . PRO A 1 85 ? 12.880 1.250 -8.634 1.00 94.12 85 PRO A CA 1
ATOM 663 C C . PRO A 1 85 ? 12.652 2.196 -7.456 1.00 94.12 85 PRO A C 1
ATOM 665 O O . PRO A 1 85 ? 13.542 2.949 -7.062 1.00 94.12 85 PRO A O 1
ATOM 668 N N . GLU A 1 86 ? 11.484 2.097 -6.832 1.00 96.25 86 GLU A N 1
ATOM 669 C CA . GLU A 1 86 ? 11.168 2.826 -5.612 1.00 96.25 86 GLU A CA 1
ATOM 670 C C . GLU A 1 86 ? 10.861 1.877 -4.462 1.00 96.25 86 GLU A C 1
ATOM 672 O O . GLU A 1 86 ? 10.101 0.922 -4.597 1.00 96.25 86 GLU A O 1
ATOM 677 N N . GLN A 1 87 ? 11.408 2.199 -3.298 1.00 95.62 87 GLN A N 1
ATOM 678 C CA . GLN A 1 87 ? 11.089 1.565 -2.028 1.00 95.62 87 GLN A CA 1
ATOM 679 C C . GLN A 1 87 ? 11.139 2.636 -0.940 1.00 95.62 87 GLN A C 1
ATOM 681 O O . GLN A 1 87 ? 11.837 3.652 -1.084 1.00 95.62 87 GLN A O 1
ATOM 686 N N . PHE A 1 88 ? 10.400 2.435 0.146 1.00 95.50 88 PHE A N 1
ATOM 687 C CA . PHE A 1 88 ? 10.647 3.213 1.352 1.00 95.50 88 PHE A CA 1
ATOM 688 C C . PHE A 1 88 ? 11.941 2.735 2.004 1.00 95.50 88 PHE A C 1
ATOM 690 O O . PHE A 1 88 ? 12.143 1.544 2.232 1.00 95.50 88 PHE A O 1
ATOM 697 N N . SER A 1 89 ? 12.818 3.675 2.328 1.00 94.00 89 SER A N 1
ATOM 698 C CA . SER A 1 89 ? 13.934 3.415 3.228 1.00 94.00 89 SER A CA 1
ATOM 699 C C . SER A 1 89 ? 13.423 3.083 4.639 1.00 94.00 89 SER A C 1
ATOM 701 O O . SER A 1 89 ? 12.313 3.478 5.012 1.00 94.00 89 SER A O 1
ATOM 703 N N . PRO A 1 90 ? 14.246 2.444 5.490 1.00 94.12 90 PRO A N 1
ATOM 704 C CA . PRO A 1 90 ? 13.898 2.226 6.894 1.00 94.12 90 PRO A CA 1
ATOM 705 C C . PRO A 1 90 ? 13.529 3.510 7.649 1.00 94.12 90 PRO A C 1
ATOM 707 O O . PRO A 1 90 ? 12.711 3.476 8.565 1.00 94.12 90 PRO A O 1
ATOM 710 N N . TYR A 1 91 ? 14.130 4.646 7.280 1.00 94.69 91 TYR A N 1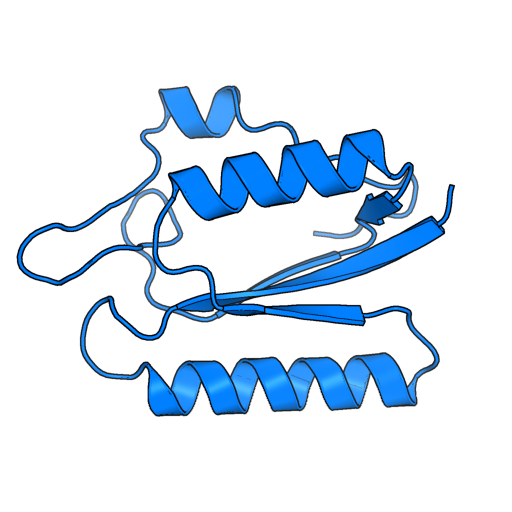
ATOM 711 C CA . TYR A 1 91 ? 13.773 5.943 7.848 1.00 94.69 91 TYR A CA 1
ATOM 712 C C . TYR A 1 91 ? 12.369 6.375 7.413 1.00 94.69 91 TYR A C 1
ATOM 714 O O . TYR A 1 91 ? 11.553 6.700 8.269 1.00 94.69 91 TYR A O 1
ATOM 722 N N . GLU A 1 92 ? 12.060 6.317 6.115 1.00 94.44 92 GLU A N 1
ATOM 723 C CA . GLU A 1 92 ? 10.741 6.694 5.591 1.00 94.44 92 GLU A CA 1
ATOM 724 C C . GLU A 1 92 ? 9.616 5.811 6.143 1.00 94.44 92 GLU A C 1
ATOM 726 O O . GLU A 1 92 ? 8.554 6.331 6.469 1.00 94.44 92 GLU A O 1
ATOM 731 N N . LEU A 1 93 ? 9.853 4.504 6.310 1.00 91.81 93 LEU A N 1
ATOM 732 C CA . LEU A 1 93 ? 8.877 3.590 6.914 1.00 91.81 93 LEU A CA 1
ATOM 733 C C . LEU A 1 93 ? 8.496 4.011 8.336 1.00 91.81 93 LEU A C 1
ATOM 735 O O . LEU A 1 93 ? 7.322 3.976 8.687 1.00 91.81 93 LEU A O 1
ATOM 739 N N . ARG A 1 94 ? 9.466 4.462 9.142 1.00 92.50 94 ARG A N 1
ATOM 740 C CA . ARG A 1 94 ? 9.199 4.954 10.506 1.00 92.50 94 ARG A CA 1
ATOM 741 C C . ARG A 1 94 ? 8.395 6.252 10.534 1.00 92.50 94 ARG A C 1
ATOM 743 O O . ARG A 1 94 ? 7.794 6.554 11.555 1.00 92.50 94 ARG A O 1
ATOM 750 N N . GLN A 1 95 ? 8.424 7.023 9.451 1.00 93.56 95 GLN A N 1
ATOM 751 C CA . GLN A 1 95 ? 7.67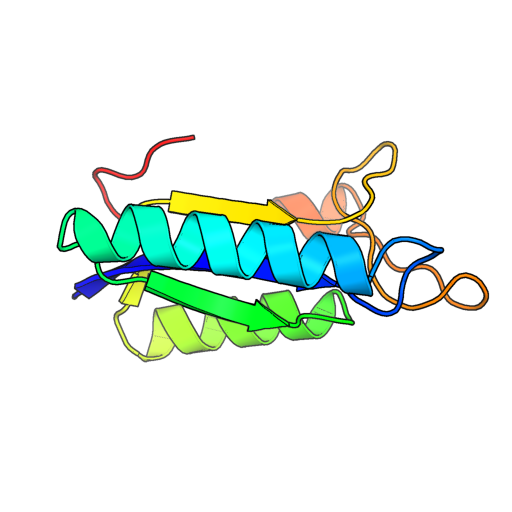7 8.275 9.314 1.00 93.56 95 GLN A CA 1
ATOM 752 C C . GLN A 1 95 ? 6.321 8.074 8.620 1.00 93.56 95 GLN A C 1
ATOM 754 O O . GLN A 1 95 ? 5.565 9.031 8.455 1.00 93.56 95 GLN A O 1
ATOM 759 N N . LEU A 1 96 ? 6.016 6.858 8.157 1.00 91.94 96 LEU A N 1
ATOM 760 C CA . LEU A 1 96 ? 4.793 6.582 7.421 1.00 91.94 96 LEU A CA 1
ATOM 761 C C . LEU A 1 96 ? 3.613 6.475 8.392 1.00 91.94 96 LEU A C 1
ATOM 763 O O . LEU A 1 96 ? 3.475 5.504 9.130 1.00 91.94 96 LEU A O 1
ATOM 767 N N . GLU A 1 97 ? 2.747 7.483 8.373 1.00 93.12 97 GLU A N 1
ATOM 768 C CA . GLU A 1 97 ? 1.542 7.505 9.195 1.00 93.12 97 GLU A CA 1
ATOM 769 C C . GLU A 1 97 ? 0.372 6.844 8.469 1.00 93.12 97 GLU A C 1
ATOM 771 O O . GLU A 1 97 ? -0.170 7.377 7.497 1.00 93.12 97 GLU A O 1
ATOM 776 N N . PHE A 1 98 ? -0.058 5.698 8.985 1.00 94.38 98 PHE A N 1
ATOM 777 C CA . PHE A 1 98 ? -1.314 5.077 8.591 1.00 94.38 98 PHE A CA 1
ATOM 778 C C . PHE A 1 98 ? -2.426 5.527 9.548 1.00 94.38 98 PHE A C 1
ATOM 780 O O . PHE A 1 98 ? -2.243 5.455 10.766 1.00 94.38 98 PHE A O 1
ATOM 787 N N . PRO A 1 99 ? -3.586 5.975 9.037 1.00 95.75 99 PRO A N 1
ATOM 788 C CA . PRO A 1 99 ? -4.722 6.337 9.875 1.00 95.75 99 PRO A CA 1
ATOM 789 C C . PRO A 1 99 ? -5.456 5.069 10.336 1.00 95.75 99 PRO A C 1
ATOM 791 O O . PRO A 1 99 ? -6.538 4.774 9.848 1.00 95.75 99 PRO A O 1
ATOM 794 N N . TRP A 1 100 ? -4.854 4.271 11.218 1.00 96.19 100 TRP A N 1
ATOM 795 C CA . TRP A 1 100 ? -5.442 3.011 11.685 1.00 96.19 100 TRP A CA 1
ATOM 796 C C . TRP A 1 100 ? -6.716 3.220 12.509 1.00 96.19 100 TRP A C 1
ATOM 798 O O . TRP A 1 100 ? -6.809 4.146 13.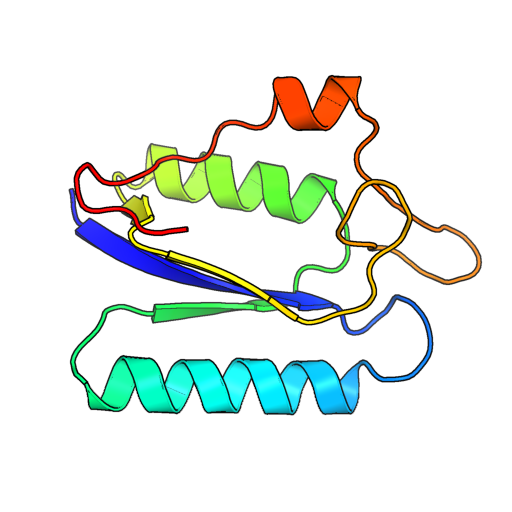316 1.00 96.19 100 TRP A O 1
ATOM 808 N N . ALA A 1 101 ? -7.685 2.328 12.320 1.00 95.56 101 ALA A N 1
ATOM 809 C CA . ALA A 1 101 ? -8.820 2.169 13.217 1.00 95.56 101 ALA A CA 1
ATOM 810 C C . ALA A 1 101 ? -8.390 1.440 14.506 1.00 95.56 101 ALA A C 1
ATOM 812 O O . ALA A 1 101 ? -7.352 0.778 14.535 1.00 95.56 101 ALA A O 1
ATOM 813 N N . ILE A 1 102 ? -9.179 1.541 15.578 1.00 92.75 102 ILE A N 1
ATOM 814 C CA . ILE A 1 102 ? -8.854 0.899 16.870 1.00 92.75 102 ILE A CA 1
ATOM 815 C C . ILE A 1 102 ? -8.882 -0.629 16.733 1.00 92.75 102 ILE A C 1
ATOM 817 O O . ILE A 1 102 ? -8.084 -1.338 17.338 1.00 92.75 102 ILE A O 1
ATOM 821 N N . GLU A 1 103 ? -9.792 -1.129 15.905 1.00 89.31 103 GLU A N 1
ATOM 822 C CA . GLU A 1 103 ? -9.991 -2.537 15.586 1.00 89.31 103 GLU A CA 1
ATOM 823 C C . GLU A 1 103 ? -9.065 -3.060 14.479 1.00 89.31 103 GLU A C 1
ATOM 825 O O . GLU A 1 103 ? -9.269 -4.182 14.004 1.00 89.31 103 GLU A O 1
ATOM 830 N N . ALA A 1 104 ? -8.089 -2.255 14.036 1.00 90.19 104 ALA A N 1
ATOM 831 C CA . ALA A 1 104 ? -7.214 -2.612 12.930 1.00 90.19 104 ALA A CA 1
ATOM 832 C C . ALA A 1 104 ? -6.469 -3.924 13.194 1.00 90.19 104 ALA A C 1
ATOM 834 O O . ALA A 1 104 ? -6.019 -4.201 14.310 1.00 90.19 104 ALA A O 1
ATOM 835 N N . LYS A 1 105 ? -6.325 -4.727 12.140 1.00 78.19 105 LYS A N 1
ATOM 836 C CA . LYS A 1 105 ? -5.606 -6.001 12.189 1.00 78.19 105 LYS A CA 1
ATOM 837 C C . LYS A 1 105 ? -4.437 -5.986 11.214 1.00 78.19 105 LYS A C 1
ATOM 839 O O . LYS A 1 105 ? -4.552 -5.443 10.114 1.00 78.19 105 LYS A O 1
ATOM 844 N N . ALA A 1 106 ? -3.329 -6.564 11.673 1.00 56.97 106 ALA A N 1
ATOM 845 C CA . ALA A 1 106 ? -2.158 -6.874 10.861 1.00 56.97 106 ALA A CA 1
ATOM 846 C C . ALA A 1 106 ? -2.389 -8.149 10.043 1.00 56.97 106 ALA A C 1
ATOM 848 O O . ALA A 1 106 ? -3.071 -9.062 10.568 1.00 56.97 106 ALA A O 1
#